Protein AF-A0A351NHP1-F1 (afdb_monomer)

Foldseek 3Di:
DADPVVRDDDDAAADPFLVVSQVVVVVVVVVVLVVLQCVLLVVLVVQLVVLVVQLVVLVVQLVVLVVVLVVLCVVCPPPPDPVSVVVSVVSVVSNVVSVVSNVVSVVSSVVSVVVSVVSRDDDDDPDRRDRDPDHPDDDD

Nearest PDB structures (foldseek):
  8qbr-assembly1_A  TM=3.742E-01  e=1.221E+00  Nostoc punctiforme
  5sv0-assembly1_B  TM=4.410E-01  e=5.517E+00  Escherichia coli DH1
  7aal-assembly1_B  TM=4.379E-01  e=9.855E+00  Homo sapiens
  5sv0-assembly2_J  TM=4.534E-01  e=8.775E+00  Escherichia coli DH1

Radius of gyration: 29.4 Å; Cα contacts (8 Å, |Δi|>4): 86; chains: 1; bounding box: 61×27×89 Å

pLDDT: mean 84.82, std 13.36, range [45.22, 98.44]

Solvent-accessible surface area (backbone atoms only — not comparable to full-atom values): 7888 Å² total; per-residue (Å²): 90,73,41,84,89,77,71,46,74,53,84,85,68,87,59,99,42,47,67,56,25,30,55,51,46,54,54,50,51,54,51,49,53,52,49,53,39,49,64,60,23,45,65,39,47,53,53,26,52,52,32,46,52,52,26,53,52,30,44,53,52,20,52,53,33,44,52,52,34,50,54,49,53,67,76,45,66,90,65,83,51,65,72,57,54,55,50,49,53,50,36,50,49,52,22,50,52,30,45,52,50,24,51,51,30,49,51,51,29,53,52,30,49,52,49,29,58,70,48,46,69,86,84,76,80,88,72,75,80,64,73,63,94,64,81,93,70,83,81,129

Mean predicted aligned error: 9.87 Å

Secondary structure (DSSP, 8-state):
-B-TTT--B------SSHHHHHHHHHHHHHHHHHHHHHHHHHHHHHHHHHHHHHHHHHHHHHHHHHHHHHHHHHHTTT---HHHHHHHHHHHHHHHHHHHHHHHHHHHHHHHHHHHHHHS-----SS--PPPSS-SS---

Structure (mmCIF, N/CA/C/O backbone):
data_AF-A0A351NHP1-F1
#
_entry.id   AF-A0A351NHP1-F1
#
loop_
_atom_site.group_PDB
_atom_site.id
_atom_site.type_symbol
_atom_site.label_atom_id
_atom_site.label_alt_id
_atom_site.label_comp_id
_atom_site.label_asym_id
_atom_site.label_entity_id
_atom_site.label_seq_id
_atom_site.pdbx_PDB_ins_code
_atom_site.Cartn_x
_atom_site.Cartn_y
_atom_site.Cartn_z
_atom_site.occupancy
_atom_site.B_iso_or_equiv
_atom_site.auth_seq_id
_atom_site.auth_comp_id
_atom_site.auth_asym_id
_atom_site.auth_atom_id
_atom_site.pdbx_PDB_model_num
ATOM 1 N N . MET A 1 1 ? 24.494 2.616 -31.222 1.00 53.97 1 MET A N 1
ATOM 2 C CA . MET A 1 1 ? 25.003 3.850 -30.574 1.00 53.97 1 MET A CA 1
ATOM 3 C C . MET A 1 1 ? 23.884 4.444 -29.737 1.00 53.97 1 MET A C 1
ATOM 5 O O . MET A 1 1 ? 22.742 4.363 -30.168 1.00 53.97 1 MET A O 1
ATOM 9 N N . VAL A 1 2 ? 24.184 4.983 -28.554 1.00 60.59 2 VAL A N 1
ATOM 10 C CA . VAL A 1 2 ? 23.189 5.661 -27.706 1.00 60.59 2 VAL A CA 1
ATOM 11 C C . VAL A 1 2 ? 23.501 7.149 -27.712 1.00 60.59 2 VAL A C 1
ATOM 13 O O . VAL A 1 2 ? 24.587 7.546 -27.284 1.00 60.59 2 VAL A O 1
ATOM 16 N N . ASP A 1 3 ? 22.570 7.963 -28.197 1.00 66.94 3 ASP A N 1
ATOM 17 C CA . ASP A 1 3 ? 22.677 9.415 -28.104 1.00 66.94 3 ASP A CA 1
ATOM 18 C C . ASP A 1 3 ? 22.155 9.875 -26.735 1.00 66.94 3 ASP A C 1
ATOM 20 O O . ASP A 1 3 ? 20.967 9.787 -26.425 1.00 66.94 3 ASP A O 1
ATOM 24 N N . LYS A 1 4 ? 23.064 10.371 -25.888 1.00 57.22 4 LYS A N 1
ATOM 25 C CA . LYS A 1 4 ? 22.749 10.807 -24.519 1.00 57.22 4 LYS A CA 1
ATOM 26 C C . LYS A 1 4 ? 21.860 12.056 -24.467 1.00 57.22 4 LYS A C 1
ATOM 28 O O . LYS A 1 4 ? 21.216 12.267 -23.442 1.00 57.22 4 LYS A O 1
ATOM 33 N N . LYS A 1 5 ? 21.827 12.875 -25.527 1.00 58.06 5 LYS A N 1
ATOM 34 C CA . LYS A 1 5 ? 21.020 14.107 -25.576 1.00 58.06 5 LYS A CA 1
ATOM 35 C C . LYS A 1 5 ? 19.574 13.833 -25.971 1.00 58.06 5 LYS A C 1
ATOM 37 O O . LYS A 1 5 ? 18.677 14.481 -25.447 1.00 58.06 5 LYS A O 1
ATOM 42 N N . THR A 1 6 ? 19.353 12.874 -26.865 1.00 59.03 6 THR A N 1
ATOM 43 C CA . THR A 1 6 ? 18.021 12.541 -27.393 1.00 59.03 6 THR A CA 1
ATOM 44 C C . THR A 1 6 ? 17.436 11.255 -26.798 1.00 59.03 6 THR A C 1
ATOM 46 O O . THR A 1 6 ? 16.272 10.956 -27.039 1.00 59.03 6 THR A O 1
ATOM 49 N N . GLN A 1 7 ? 18.220 10.500 -26.011 1.00 64.44 7 GLN A N 1
ATOM 50 C CA . GLN A 1 7 ? 17.891 9.151 -25.512 1.00 64.44 7 GLN A CA 1
ATOM 51 C C . GLN A 1 7 ? 17.565 8.151 -26.640 1.00 64.44 7 GLN A C 1
ATOM 53 O O . GLN A 1 7 ? 16.966 7.104 -26.398 1.00 64.44 7 GLN A O 1
ATOM 58 N N . ILE A 1 8 ? 17.982 8.448 -27.878 1.00 69.88 8 ILE A N 1
ATOM 59 C CA . ILE A 1 8 ? 17.766 7.581 -29.035 1.00 69.88 8 ILE A CA 1
ATOM 60 C C . ILE A 1 8 ? 18.777 6.432 -28.996 1.00 69.88 8 ILE A C 1
ATOM 62 O O . ILE A 1 8 ? 19.992 6.638 -28.907 1.00 69.88 8 ILE A O 1
ATOM 66 N N . ILE A 1 9 ? 18.262 5.207 -29.093 1.00 72.69 9 ILE A N 1
ATOM 67 C CA . ILE A 1 9 ? 19.054 3.982 -29.207 1.00 72.69 9 ILE A CA 1
ATOM 68 C C . ILE A 1 9 ? 19.054 3.558 -30.676 1.00 72.69 9 ILE A C 1
ATOM 70 O O . ILE A 1 9 ? 18.040 3.117 -31.209 1.00 72.69 9 ILE A O 1
ATOM 74 N N . THR A 1 10 ? 20.203 3.673 -31.339 1.00 75.44 10 THR A N 1
ATOM 75 C CA . THR A 1 10 ? 20.398 3.148 -32.696 1.00 75.44 10 THR A CA 1
ATOM 76 C C . THR A 1 10 ? 20.925 1.719 -32.620 1.00 75.44 10 THR A C 1
ATOM 78 O O . THR A 1 10 ? 22.062 1.502 -32.177 1.00 75.44 10 THR A O 1
ATOM 81 N N . LEU A 1 11 ? 20.113 0.762 -33.077 1.00 75.44 11 LEU A N 1
ATOM 82 C CA . LEU A 1 11 ? 20.479 -0.644 -33.236 1.00 75.44 11 LEU A CA 1
ATOM 83 C C . LEU A 1 11 ? 20.902 -0.912 -34.688 1.00 75.44 11 LEU A C 1
ATOM 85 O O . LEU A 1 11 ? 20.194 -0.551 -35.624 1.00 75.44 11 LEU A O 1
ATOM 89 N N . THR A 1 12 ? 22.044 -1.570 -34.880 1.00 74.75 12 THR A N 1
ATOM 90 C CA . THR A 1 12 ? 22.497 -2.036 -36.197 1.00 74.75 12 THR A CA 1
ATOM 91 C C . THR A 1 12 ? 22.809 -3.522 -36.099 1.00 74.75 12 THR A C 1
ATOM 93 O O . THR A 1 12 ? 23.711 -3.911 -35.361 1.00 74.75 12 THR A O 1
ATOM 96 N N . VAL A 1 13 ? 22.072 -4.348 -36.842 1.00 75.44 13 VAL A N 1
ATOM 97 C CA . VAL A 1 13 ? 22.275 -5.802 -36.906 1.00 75.44 13 VAL A CA 1
ATOM 98 C C . VAL A 1 13 ? 22.811 -6.166 -38.285 1.00 75.44 13 VAL A C 1
ATOM 100 O O . VAL A 1 13 ? 22.262 -5.748 -39.302 1.00 75.44 13 VAL A O 1
ATOM 103 N N . THR A 1 14 ? 23.893 -6.943 -38.324 1.00 74.19 14 THR A N 1
ATOM 104 C CA . THR A 1 14 ? 24.478 -7.457 -39.569 1.00 74.19 14 THR A CA 1
ATOM 105 C C . THR A 1 14 ? 24.355 -8.977 -39.584 1.00 74.19 14 THR A C 1
ATOM 107 O O . THR A 1 14 ? 24.870 -9.638 -38.689 1.00 74.19 14 THR A O 1
ATOM 110 N N . SER A 1 15 ? 23.679 -9.531 -40.592 1.00 76.31 15 SER A N 1
ATOM 111 C CA . SER A 1 15 ? 23.557 -10.976 -40.826 1.00 76.31 15 SER A CA 1
ATOM 112 C C . SER A 1 15 ? 23.676 -11.297 -42.317 1.00 76.31 15 SER A C 1
ATOM 114 O O . SER A 1 15 ? 23.484 -10.426 -43.166 1.00 76.31 15 SER A O 1
ATOM 116 N N . GLN A 1 16 ? 23.981 -12.560 -42.630 1.00 74.56 16 GLN A N 1
ATOM 117 C CA . GLN A 1 16 ? 24.066 -13.081 -43.999 1.00 74.56 16 GLN A CA 1
ATOM 118 C C . GLN A 1 16 ? 22.695 -13.153 -44.689 1.00 74.56 16 GLN A C 1
ATOM 120 O O . GLN A 1 16 ? 22.623 -13.125 -45.913 1.00 74.56 16 GLN A O 1
ATOM 125 N N . SER A 1 17 ? 21.608 -13.227 -43.912 1.00 76.19 17 SER A N 1
ATOM 126 C CA . SER A 1 17 ? 20.239 -13.228 -44.426 1.00 76.19 17 SER A CA 1
ATOM 127 C C . SER A 1 17 ? 19.498 -11.960 -43.988 1.00 76.19 17 SER A C 1
ATOM 129 O O . SER A 1 17 ? 19.449 -11.671 -42.788 1.00 76.19 17 SER A O 1
ATOM 131 N N . PRO A 1 18 ? 18.870 -11.218 -44.919 1.00 73.06 18 PRO A N 1
ATOM 132 C CA . PRO A 1 18 ? 18.094 -10.022 -44.596 1.00 73.06 18 PRO A CA 1
ATOM 133 C C . PRO A 1 18 ? 16.894 -10.331 -43.685 1.00 73.06 18 PRO A C 1
ATOM 135 O O . PRO A 1 18 ? 16.552 -9.513 -42.832 1.00 73.06 18 PRO A O 1
ATOM 138 N N . PHE A 1 19 ? 16.310 -11.531 -43.790 1.00 77.31 19 PHE A N 1
ATOM 139 C CA . PHE A 1 19 ? 15.250 -11.996 -42.888 1.00 77.31 19 PHE A CA 1
ATOM 140 C C . PHE A 1 19 ? 15.763 -12.207 -41.462 1.00 77.31 19 PHE A C 1
ATOM 142 O O . PHE A 1 19 ? 15.112 -11.794 -40.506 1.00 77.31 19 PHE A O 1
ATOM 149 N N . VAL A 1 20 ? 16.958 -12.790 -41.321 1.00 79.50 20 VAL A N 1
ATOM 150 C CA . VAL A 1 20 ? 17.598 -12.995 -40.014 1.00 79.50 20 VAL A CA 1
ATOM 151 C C . VAL A 1 20 ? 17.976 -11.653 -39.389 1.00 79.50 20 VAL A C 1
ATOM 153 O O . VAL A 1 20 ? 17.711 -11.443 -38.211 1.00 79.50 20 VAL A O 1
ATOM 156 N N . SER A 1 21 ? 18.518 -10.708 -40.167 1.00 76.62 21 SER A N 1
ATOM 157 C CA . SER A 1 21 ? 18.809 -9.350 -39.680 1.00 76.62 21 SER A CA 1
ATOM 158 C C . SER A 1 21 ? 17.561 -8.653 -39.131 1.00 76.62 21 SER A C 1
ATOM 160 O O . SER A 1 21 ? 17.628 -8.032 -38.070 1.00 76.62 21 SER A O 1
ATOM 162 N N . LYS A 1 22 ? 16.420 -8.766 -39.828 1.00 75.88 22 LYS A N 1
ATOM 163 C CA . LYS A 1 22 ? 15.146 -8.178 -39.396 1.00 75.88 22 LYS A CA 1
ATOM 164 C C . LYS A 1 22 ? 14.629 -8.840 -38.116 1.00 75.88 22 LYS A C 1
ATOM 166 O O . LYS A 1 22 ? 14.420 -8.141 -37.134 1.00 75.88 22 LYS A O 1
ATOM 171 N N . ALA A 1 23 ? 14.501 -10.167 -38.107 1.00 80.62 23 ALA A N 1
ATOM 172 C CA . ALA A 1 23 ? 13.969 -10.913 -36.966 1.00 80.62 23 ALA A CA 1
ATOM 173 C C . ALA A 1 23 ? 14.794 -10.695 -35.687 1.00 80.62 23 ALA A C 1
ATOM 175 O O . ALA A 1 23 ? 14.240 -10.492 -34.610 1.00 80.62 23 ALA A O 1
ATOM 176 N N . VAL A 1 24 ? 16.125 -10.673 -35.809 1.00 82.31 24 VAL A N 1
ATOM 177 C CA . VAL A 1 24 ? 17.017 -10.376 -34.680 1.00 82.31 24 VAL A CA 1
ATOM 178 C C . VAL A 1 24 ? 16.858 -8.924 -34.223 1.00 82.31 24 VAL A C 1
ATOM 180 O O . VAL A 1 24 ? 16.856 -8.668 -33.024 1.00 82.31 24 VAL A O 1
ATOM 183 N N . SER A 1 25 ? 16.692 -7.973 -35.147 1.00 81.62 25 SER A N 1
ATOM 184 C CA . SER A 1 25 ? 16.452 -6.569 -34.783 1.00 81.62 25 SER A CA 1
ATOM 185 C C . SER A 1 25 ? 15.142 -6.394 -34.016 1.00 81.62 25 SER A C 1
ATOM 187 O O . SER A 1 25 ? 15.142 -5.732 -32.983 1.00 81.62 25 SER A O 1
ATOM 189 N N . ASP A 1 26 ? 14.057 -7.018 -34.481 1.00 80.19 26 ASP A N 1
ATOM 190 C CA . ASP A 1 26 ? 12.744 -6.963 -33.830 1.00 80.19 26 ASP A CA 1
ATOM 191 C C . ASP A 1 26 ? 12.815 -7.549 -32.404 1.00 80.19 26 ASP A C 1
ATOM 193 O O . ASP A 1 26 ? 12.428 -6.887 -31.440 1.00 80.19 26 ASP A O 1
ATOM 197 N N . ALA A 1 27 ? 13.421 -8.733 -32.246 1.00 84.62 27 ALA A N 1
ATOM 198 C CA . ALA A 1 27 ? 13.584 -9.381 -30.941 1.00 84.62 27 ALA A CA 1
ATOM 199 C C . ALA A 1 27 ? 14.460 -8.568 -29.969 1.00 84.62 27 ALA A C 1
ATOM 201 O O . ALA A 1 27 ? 14.183 -8.492 -28.772 1.00 84.62 27 ALA A O 1
ATOM 202 N N . VAL A 1 28 ? 15.532 -7.941 -30.465 1.00 83.75 28 VAL A N 1
ATOM 203 C CA . VAL A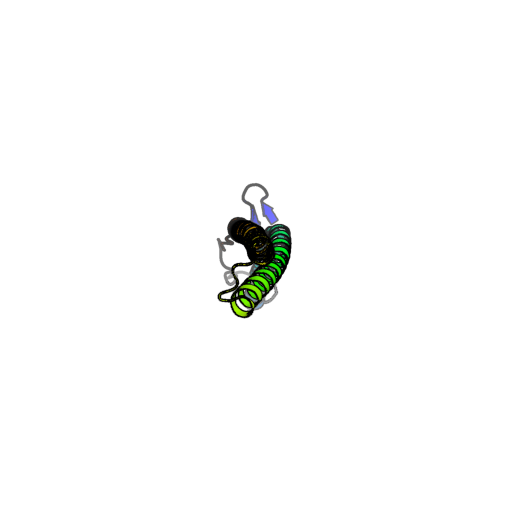 1 28 ? 16.409 -7.107 -29.629 1.00 83.75 28 VAL A CA 1
ATOM 204 C C . VAL A 1 28 ? 15.715 -5.806 -29.221 1.00 83.75 28 VAL A C 1
ATOM 206 O O . VAL A 1 28 ? 15.891 -5.369 -28.085 1.00 83.75 28 VAL A O 1
ATOM 209 N N . ILE A 1 29 ? 14.910 -5.197 -30.099 1.00 81.75 29 ILE A N 1
ATOM 210 C CA . ILE A 1 29 ? 14.115 -4.007 -29.761 1.00 81.75 29 ILE A CA 1
ATOM 211 C C . ILE A 1 29 ? 13.148 -4.322 -28.619 1.00 81.75 29 ILE A C 1
ATOM 213 O O . ILE A 1 29 ? 13.124 -3.577 -27.640 1.00 81.75 29 ILE A O 1
ATOM 217 N N . GLU A 1 30 ? 12.419 -5.435 -28.702 1.00 82.38 30 GLU A N 1
ATOM 218 C CA . GLU A 1 30 ? 11.497 -5.875 -27.649 1.00 82.38 30 GLU A CA 1
ATOM 219 C C . GLU A 1 30 ? 12.229 -6.080 -26.314 1.00 82.38 30 GLU A C 1
ATOM 221 O O . GLU A 1 30 ? 11.835 -5.528 -25.286 1.00 82.38 30 GLU A O 1
ATOM 226 N N . LYS A 1 31 ? 13.374 -6.776 -26.331 1.00 83.88 31 LYS A N 1
ATOM 227 C CA . LYS A 1 31 ? 14.179 -7.011 -25.121 1.00 83.88 31 LYS A CA 1
ATOM 228 C C . LYS A 1 31 ? 14.742 -5.728 -24.514 1.00 83.88 31 LYS A C 1
ATOM 230 O O . LYS A 1 31 ? 14.799 -5.604 -23.292 1.00 83.88 31 LYS A O 1
ATOM 235 N N . ILE A 1 32 ? 15.146 -4.762 -25.340 1.00 83.38 32 ILE A N 1
ATOM 236 C CA . ILE A 1 32 ? 15.598 -3.449 -24.863 1.00 83.38 32 ILE A CA 1
ATOM 237 C C . ILE A 1 32 ? 14.431 -2.680 -24.240 1.00 83.38 32 ILE A C 1
ATOM 239 O O . ILE A 1 32 ? 14.612 -2.082 -23.182 1.00 83.38 32 ILE A O 1
ATOM 243 N N . GLN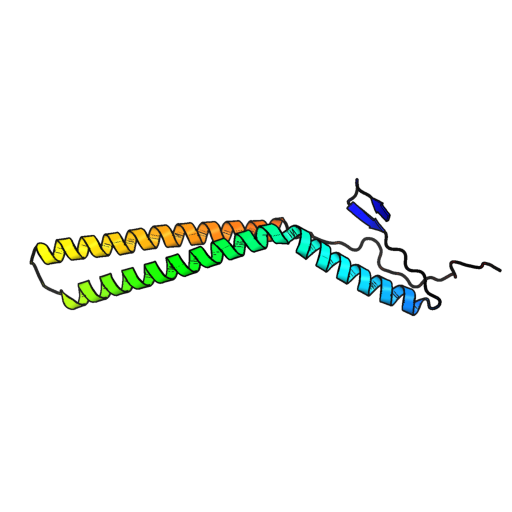 A 1 33 ? 13.245 -2.699 -24.853 1.00 79.69 33 GLN A N 1
ATOM 244 C CA . GLN A 1 33 ? 12.056 -2.046 -24.301 1.00 79.69 33 GLN A CA 1
ATOM 245 C C . GLN A 1 33 ? 11.665 -2.642 -22.946 1.00 79.69 33 GLN A C 1
ATOM 247 O O . GLN A 1 33 ? 11.455 -1.886 -21.994 1.00 79.69 33 GLN A O 1
ATOM 252 N N . GLU A 1 34 ? 11.637 -3.973 -22.829 1.00 83.00 34 GLU A N 1
ATOM 253 C CA . GLU A 1 34 ? 11.399 -4.664 -21.556 1.00 83.00 34 GLU A CA 1
ATOM 254 C C . GLU A 1 34 ? 12.437 -4.261 -20.507 1.00 83.00 34 GLU A C 1
ATOM 256 O O . GLU A 1 34 ? 12.063 -3.823 -19.419 1.00 83.00 34 GLU A O 1
ATOM 261 N N . TYR A 1 35 ? 13.730 -4.341 -20.842 1.00 83.12 35 TYR A N 1
ATOM 262 C CA . TYR A 1 35 ? 14.815 -4.032 -19.909 1.00 83.12 35 TYR A CA 1
ATOM 263 C C . TYR A 1 35 ? 14.802 -2.568 -19.456 1.00 83.12 35 TYR A C 1
ATOM 265 O O . TYR A 1 35 ? 14.976 -2.272 -18.276 1.00 83.12 35 TYR A O 1
ATOM 273 N N . VAL A 1 36 ? 14.585 -1.627 -20.378 1.00 82.12 36 VAL A N 1
ATOM 274 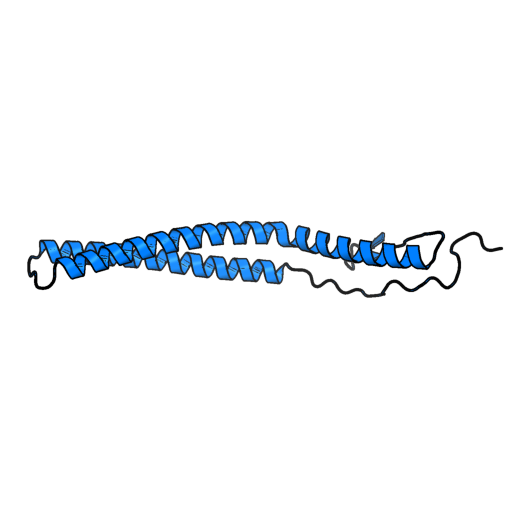C CA . VAL A 1 36 ? 14.506 -0.197 -20.049 1.00 82.12 36 VAL A CA 1
ATOM 275 C C . VAL A 1 36 ? 13.300 0.069 -19.156 1.00 82.12 36 VAL A C 1
ATOM 277 O O . VAL A 1 36 ? 13.428 0.791 -18.169 1.00 82.12 36 VAL A O 1
ATOM 280 N N . THR A 1 37 ? 12.153 -0.540 -19.455 1.00 82.31 37 THR A N 1
ATOM 281 C CA . THR A 1 37 ? 10.938 -0.408 -18.644 1.00 82.31 37 THR A CA 1
ATOM 282 C C . THR A 1 37 ? 11.138 -0.985 -17.246 1.00 82.31 37 THR A C 1
ATOM 284 O O . THR A 1 37 ? 10.823 -0.318 -16.256 1.00 82.31 37 THR A O 1
ATOM 287 N N . SER A 1 38 ? 11.700 -2.192 -17.135 1.00 82.12 38 SER A N 1
ATOM 288 C CA . SER A 1 38 ? 11.962 -2.832 -15.846 1.00 82.12 38 SER A CA 1
ATOM 289 C C . SER A 1 38 ? 12.976 -2.038 -15.030 1.00 82.12 38 SER A C 1
ATOM 291 O O . SER A 1 38 ? 12.718 -1.747 -13.869 1.00 82.12 38 SER A O 1
ATOM 293 N N . TYR A 1 39 ? 14.081 -1.612 -15.645 1.00 82.25 39 TYR A N 1
ATOM 294 C CA . TYR A 1 39 ? 15.135 -0.851 -14.978 1.00 82.25 39 TYR A CA 1
ATOM 295 C C . TYR A 1 39 ? 14.639 0.516 -14.492 1.00 82.25 39 TYR A C 1
ATOM 297 O O . TYR A 1 39 ? 14.920 0.921 -13.367 1.00 82.25 39 TYR A O 1
ATOM 305 N N . ARG A 1 40 ? 13.867 1.236 -15.319 1.00 80.38 40 ARG A N 1
ATOM 306 C CA . ARG A 1 40 ? 13.335 2.561 -14.961 1.00 80.38 40 ARG A CA 1
ATOM 307 C C . ARG A 1 40 ? 12.285 2.498 -13.857 1.00 80.38 40 ARG A C 1
ATOM 309 O O . ARG A 1 40 ? 12.228 3.420 -13.056 1.00 80.38 40 ARG A O 1
ATOM 316 N N . THR A 1 41 ? 11.495 1.425 -13.802 1.00 89.12 41 THR A N 1
ATOM 317 C CA . THR A 1 41 ? 10.406 1.285 -12.822 1.00 89.12 41 THR A CA 1
ATOM 318 C C . THR A 1 41 ? 10.780 0.460 -11.590 1.00 89.12 41 THR A C 1
ATOM 320 O O . THR A 1 41 ? 9.986 0.405 -10.655 1.00 89.12 41 THR A O 1
ATOM 323 N N . GLU A 1 42 ? 11.969 -0.158 -11.536 1.00 89.38 42 GLU A N 1
ATOM 324 C CA . GLU A 1 42 ? 12.365 -1.088 -10.466 1.00 89.38 42 GLU A CA 1
ATOM 325 C C . GLU A 1 42 ? 12.199 -0.482 -9.068 1.00 89.38 42 GLU A C 1
ATOM 327 O O . GLU A 1 42 ? 11.589 -1.092 -8.189 1.00 89.38 42 GLU A O 1
ATOM 332 N N . LYS A 1 43 ? 12.713 0.737 -8.864 1.00 88.06 43 LYS A N 1
ATOM 333 C CA . LYS A 1 43 ? 12.647 1.413 -7.566 1.00 88.06 43 LYS A CA 1
ATOM 334 C C . LYS A 1 43 ? 11.202 1.678 -7.148 1.00 88.06 43 LYS A C 1
ATOM 336 O O . LYS A 1 43 ? 10.810 1.295 -6.052 1.00 88.06 43 LYS A O 1
ATOM 341 N N . SER A 1 44 ? 10.406 2.285 -8.025 1.00 89.06 44 SER A N 1
ATOM 342 C CA . SER A 1 44 ? 9.015 2.609 -7.701 1.00 89.06 44 SER A CA 1
ATOM 343 C C . SER A 1 44 ? 8.135 1.371 -7.552 1.00 89.06 44 SER A C 1
ATOM 345 O O . SER A 1 44 ? 7.191 1.407 -6.769 1.00 89.06 44 SER A O 1
ATOM 347 N N . ARG A 1 45 ? 8.453 0.259 -8.231 1.00 90.81 45 ARG A N 1
ATOM 348 C CA . ARG A 1 45 ? 7.788 -1.032 -7.998 1.00 90.81 45 ARG A CA 1
ATOM 349 C C . ARG A 1 45 ? 8.079 -1.564 -6.596 1.00 90.81 45 ARG A C 1
ATOM 351 O O . ARG A 1 45 ? 7.139 -1.918 -5.900 1.00 90.81 45 ARG A O 1
ATOM 358 N N . LYS A 1 46 ? 9.339 -1.532 -6.146 1.00 93.50 46 LYS A N 1
ATOM 359 C CA . LYS A 1 46 ? 9.697 -1.921 -4.768 1.00 93.50 46 LYS A CA 1
ATOM 360 C C . LYS A 1 46 ? 9.018 -1.031 -3.726 1.00 93.50 46 LYS A C 1
ATOM 362 O O . LYS A 1 46 ? 8.497 -1.547 -2.742 1.00 93.50 46 LYS A O 1
ATOM 367 N N . ASP A 1 47 ? 8.986 0.284 -3.959 1.00 92.31 47 ASP A N 1
ATOM 368 C CA . ASP A 1 47 ? 8.259 1.223 -3.095 1.00 92.31 47 ASP A CA 1
ATOM 369 C C . ASP A 1 47 ? 6.764 0.847 -3.038 1.00 92.31 47 ASP A C 1
ATOM 371 O O . ASP A 1 47 ? 6.175 0.777 -1.961 1.00 92.31 47 ASP A O 1
ATOM 375 N N . MET A 1 48 ? 6.144 0.570 -4.191 1.00 94.88 48 MET A N 1
ATOM 376 C CA . MET A 1 48 ? 4.741 0.157 -4.280 1.00 94.88 48 MET A CA 1
ATOM 377 C C . MET A 1 48 ? 4.471 -1.153 -3.533 1.00 94.88 48 MET A C 1
ATOM 379 O O . MET A 1 48 ? 3.492 -1.220 -2.791 1.00 94.88 48 MET A O 1
ATOM 383 N N . ASP A 1 49 ? 5.327 -2.162 -3.693 1.00 95.94 49 ASP A N 1
ATOM 384 C CA . ASP A 1 49 ? 5.189 -3.458 -3.023 1.00 95.94 49 ASP A CA 1
ATOM 385 C C . ASP A 1 49 ? 5.284 -3.315 -1.496 1.00 95.94 49 ASP A C 1
ATOM 387 O O . ASP A 1 49 ? 4.503 -3.925 -0.766 1.00 95.94 49 ASP A O 1
ATOM 391 N N . TYR A 1 50 ? 6.172 -2.448 -1.002 1.00 96.25 50 TYR A N 1
ATOM 392 C CA . TYR A 1 50 ? 6.255 -2.121 0.422 1.00 96.25 50 TYR A CA 1
ATOM 393 C C . TYR A 1 50 ? 4.958 -1.478 0.945 1.00 96.25 50 TYR A C 1
ATOM 395 O O . TYR A 1 50 ? 4.412 -1.907 1.962 1.00 96.25 50 TYR A O 1
ATOM 403 N N . TYR A 1 51 ? 4.409 -0.490 0.229 1.00 96.50 51 TYR A N 1
ATOM 404 C CA . TYR A 1 51 ? 3.131 0.121 0.615 1.00 96.50 51 TYR A CA 1
ATOM 405 C C . TYR A 1 51 ? 1.949 -0.845 0.503 1.00 96.50 51 TYR A C 1
ATOM 407 O O . TYR A 1 51 ? 0.993 -0.723 1.268 1.00 96.50 51 TYR A O 1
ATOM 415 N N . LEU A 1 52 ? 2.005 -1.807 -0.421 1.00 97.38 52 LEU A N 1
ATOM 416 C CA . LEU A 1 52 ? 1.000 -2.860 -0.534 1.00 97.38 52 LEU A CA 1
ATOM 417 C C . LEU A 1 52 ? 1.012 -3.758 0.706 1.00 97.38 52 LEU A C 1
ATOM 419 O O . LEU A 1 52 ? -0.050 -4.044 1.248 1.00 97.38 52 LEU A O 1
ATOM 423 N N . GLN A 1 53 ? 2.195 -4.147 1.189 1.00 97.94 53 GLN A N 1
ATOM 424 C CA . GLN A 1 53 ? 2.327 -4.928 2.422 1.00 97.94 53 GLN A CA 1
ATOM 425 C C . GLN A 1 53 ? 1.745 -4.182 3.629 1.00 97.94 53 GLN A C 1
ATOM 427 O O . GLN A 1 53 ? 0.908 -4.740 4.335 1.00 97.94 53 GLN A O 1
ATOM 432 N N . LEU A 1 54 ? 2.109 -2.907 3.812 1.00 97.38 54 LEU A N 1
ATOM 433 C CA . LEU A 1 54 ? 1.560 -2.072 4.889 1.00 97.38 54 LEU A CA 1
ATOM 434 C C . LEU A 1 54 ? 0.037 -1.916 4.798 1.00 97.38 54 LEU A C 1
ATOM 436 O O . LEU A 1 54 ? -0.653 -1.907 5.814 1.00 97.38 54 LEU A O 1
ATOM 440 N N . TYR A 1 55 ? -0.494 -1.777 3.581 1.00 98.25 55 TYR A N 1
ATOM 441 C CA . TYR A 1 55 ? -1.932 -1.692 3.350 1.00 98.25 55 TYR A CA 1
ATOM 442 C C . TYR A 1 55 ? -2.658 -2.972 3.774 1.00 98.25 55 TYR A C 1
ATOM 444 O O . TYR A 1 55 ? -3.669 -2.885 4.471 1.00 98.25 55 TYR A O 1
ATOM 452 N N . GLU A 1 56 ? -2.156 -4.143 3.378 1.00 98.19 56 GLU A N 1
ATOM 453 C CA . GLU A 1 56 ? -2.784 -5.421 3.730 1.00 98.19 56 GLU A CA 1
ATOM 454 C C . GLU A 1 56 ? -2.718 -5.692 5.240 1.00 98.19 56 GLU A C 1
ATOM 456 O O . GLU A 1 56 ? -3.710 -6.130 5.825 1.00 98.19 56 GLU A O 1
ATOM 461 N N . GLU A 1 57 ? -1.601 -5.357 5.894 1.00 98.06 57 GLU A N 1
ATOM 462 C CA . GLU A 1 57 ? -1.461 -5.453 7.352 1.00 98.06 57 GLU A CA 1
ATOM 463 C C . GLU A 1 57 ? -2.464 -4.539 8.075 1.00 98.06 57 GLU A C 1
ATOM 465 O O . GLU A 1 57 ? -3.279 -5.009 8.872 1.00 98.06 57 GLU A O 1
ATOM 470 N N . ALA A 1 58 ? -2.502 -3.250 7.718 1.00 98.00 58 ALA A N 1
ATOM 471 C CA . ALA A 1 58 ? -3.424 -2.289 8.323 1.00 98.00 58 ALA A CA 1
ATOM 472 C C . ALA A 1 58 ? -4.900 -2.653 8.084 1.00 98.00 58 ALA A C 1
ATOM 474 O O . ALA A 1 58 ? -5.755 -2.437 8.948 1.00 98.00 58 ALA A O 1
ATOM 475 N N . LYS A 1 59 ? -5.219 -3.223 6.916 1.00 98.31 59 LYS A N 1
ATOM 476 C CA . LYS A 1 59 ? -6.564 -3.710 6.587 1.00 98.31 59 LYS A CA 1
ATOM 477 C C . LYS A 1 59 ? -6.964 -4.896 7.461 1.00 98.31 59 LYS A C 1
ATOM 479 O O . LYS A 1 59 ? -8.088 -4.922 7.964 1.00 98.31 59 LYS A O 1
ATOM 484 N N . ALA A 1 60 ? -6.063 -5.860 7.647 1.00 98.44 60 ALA A N 1
ATOM 485 C CA . ALA A 1 60 ? -6.307 -7.014 8.505 1.00 98.44 60 ALA A CA 1
ATOM 486 C C . ALA A 1 60 ? -6.543 -6.587 9.964 1.00 98.44 60 ALA A C 1
ATOM 488 O O . ALA A 1 60 ? -7.510 -7.033 10.589 1.00 98.44 60 ALA A O 1
ATOM 489 N N . ASP A 1 61 ? -5.727 -5.665 10.476 1.00 97.94 61 ASP A N 1
ATOM 490 C CA . ASP A 1 61 ? -5.872 -5.123 11.829 1.00 97.94 61 ASP A CA 1
ATOM 491 C C . ASP A 1 61 ? -7.178 -4.347 12.014 1.00 97.94 61 ASP A C 1
ATOM 493 O O . ASP A 1 61 ? -7.876 -4.530 13.017 1.00 97.94 61 ASP A O 1
ATOM 497 N N . TYR A 1 62 ? -7.563 -3.535 11.025 1.00 98.44 62 TYR A N 1
ATOM 498 C CA . TYR A 1 62 ? -8.846 -2.838 11.033 1.00 98.44 62 TYR A CA 1
ATOM 499 C C . TYR A 1 62 ? -10.026 -3.814 11.107 1.00 98.44 62 TYR A C 1
ATOM 501 O O . TYR A 1 62 ? -10.899 -3.648 11.960 1.00 98.44 62 TYR A O 1
ATOM 509 N N . TYR A 1 63 ? -10.047 -4.858 10.276 1.00 98.25 63 TYR A N 1
ATOM 510 C CA . TYR A 1 63 ? -11.131 -5.845 10.297 1.00 98.25 63 TYR A CA 1
ATOM 511 C C . TYR A 1 63 ? -11.174 -6.642 11.599 1.00 98.25 63 TYR A C 1
ATOM 513 O O . TYR A 1 63 ? -12.257 -6.907 12.125 1.00 98.25 63 TYR A O 1
ATOM 521 N N . LYS A 1 64 ? -10.016 -6.952 12.184 1.00 98.38 64 LYS A N 1
ATOM 522 C CA . LYS A 1 64 ? -9.941 -7.584 13.502 1.00 98.38 64 LYS A CA 1
ATOM 523 C C . LYS A 1 64 ? -10.514 -6.681 14.600 1.00 98.38 64 LYS A C 1
ATOM 525 O O . LYS A 1 64 ? -11.293 -7.149 15.433 1.00 98.38 64 LYS A O 1
ATOM 530 N N . ALA A 1 65 ? -10.169 -5.392 14.599 1.00 98.00 65 ALA A N 1
ATOM 531 C CA . ALA A 1 65 ? -10.700 -4.419 15.554 1.00 98.00 65 ALA A CA 1
ATOM 532 C C . ALA A 1 65 ? -12.211 -4.196 15.367 1.00 98.00 65 ALA A C 1
ATOM 534 O O . ALA A 1 65 ? -12.958 -4.169 16.346 1.00 98.00 65 ALA A O 1
ATOM 535 N N . GLN A 1 66 ? -12.674 -4.122 14.117 1.00 97.88 66 GLN A N 1
ATOM 536 C CA . GLN A 1 66 ? -14.091 -4.016 13.772 1.00 97.88 66 GL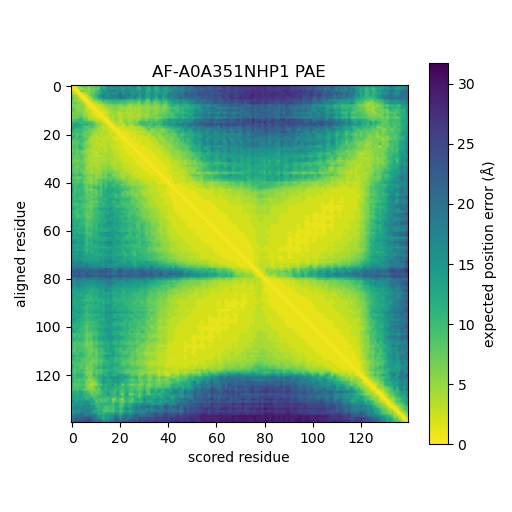N A CA 1
ATOM 537 C C . GLN A 1 66 ? -14.885 -5.223 14.281 1.00 97.88 66 GLN A C 1
ATOM 539 O O . GLN A 1 66 ? -15.915 -5.049 14.932 1.00 97.88 66 GLN A O 1
ATOM 544 N N . GLN A 1 67 ? -14.398 -6.443 14.039 1.00 98.19 67 GLN A N 1
ATOM 545 C CA . GLN A 1 67 ? -15.063 -7.662 14.497 1.00 98.19 67 GLN A CA 1
ATOM 546 C C . GLN A 1 67 ? -15.108 -7.747 16.027 1.00 98.19 67 GLN A C 1
ATOM 548 O O . GLN A 1 67 ? -16.126 -8.150 16.592 1.00 98.19 67 GLN A O 1
ATOM 553 N N . LYS A 1 68 ? -14.032 -7.336 16.709 1.00 97.62 68 LYS A N 1
ATOM 554 C CA . LYS A 1 68 ? -13.974 -7.267 18.176 1.00 97.62 68 LYS A CA 1
ATOM 555 C C . LYS A 1 68 ? -14.998 -6.276 18.735 1.00 97.62 68 LYS A C 1
ATOM 557 O O . LYS A 1 68 ? -15.703 -6.616 19.681 1.00 97.62 68 LYS A O 1
ATOM 562 N N . TYR A 1 69 ? -15.110 -5.088 18.136 1.00 97.44 69 TYR A N 1
ATOM 563 C CA . TYR A 1 69 ? -16.113 -4.092 18.514 1.00 97.44 69 TYR A CA 1
ATOM 564 C C . TYR A 1 69 ? -17.539 -4.613 18.293 1.00 97.44 69 TYR A C 1
ATOM 566 O O . TYR A 1 69 ? -18.345 -4.577 19.220 1.00 97.44 69 TYR A O 1
ATOM 574 N N . ALA A 1 70 ? -17.831 -5.165 17.112 1.00 96.56 70 ALA A N 1
ATOM 575 C CA . ALA A 1 70 ? -19.148 -5.718 16.792 1.00 96.56 70 ALA A CA 1
ATOM 576 C C . ALA A 1 70 ? -19.548 -6.838 17.766 1.00 96.56 70 ALA A C 1
ATOM 578 O O . ALA A 1 70 ? -20.610 -6.775 18.378 1.00 96.56 70 ALA A O 1
ATOM 579 N N . SER A 1 71 ? -18.645 -7.794 18.005 1.00 96.94 71 SER A N 1
ATOM 580 C CA . SER A 1 71 ? -18.885 -8.906 18.937 1.00 96.94 71 SER A CA 1
ATOM 581 C C . SER A 1 71 ? -19.146 -8.414 20.363 1.00 96.94 71 SER A C 1
ATOM 583 O O . SER A 1 71 ? -19.971 -8.981 21.076 1.00 96.94 71 SER A O 1
ATOM 585 N N . TYR A 1 72 ? -18.454 -7.353 20.793 1.00 95.81 72 TYR A N 1
ATOM 586 C CA . TYR A 1 72 ? -18.670 -6.754 22.107 1.00 95.81 72 TYR A CA 1
ATOM 587 C C . TYR A 1 72 ? -20.037 -6.073 22.214 1.00 95.81 72 TYR A C 1
ATOM 589 O O . TYR A 1 72 ? -20.734 -6.266 23.208 1.00 95.81 72 TYR A O 1
ATOM 597 N N . VAL A 1 73 ? -20.424 -5.294 21.201 1.00 94.06 73 VAL A N 1
ATOM 598 C CA . VAL A 1 73 ? -21.726 -4.613 21.159 1.00 94.06 73 VAL A CA 1
ATOM 599 C C . VAL A 1 73 ? -22.866 -5.631 21.168 1.00 94.06 73 VAL A C 1
ATOM 601 O O . VAL A 1 73 ? -23.797 -5.480 21.957 1.00 94.06 73 VAL A O 1
ATOM 604 N N . ASP A 1 74 ? -22.762 -6.695 20.371 1.00 94.62 74 ASP A N 1
ATOM 605 C CA . ASP A 1 74 ? -23.769 -7.758 20.308 1.00 94.62 74 ASP A CA 1
ATOM 606 C C . ASP A 1 74 ? -23.898 -8.515 21.637 1.00 94.62 74 ASP A C 1
ATOM 608 O O . ASP A 1 74 ? -25.008 -8.763 22.107 1.00 94.62 74 ASP A O 1
ATOM 612 N N . ALA A 1 75 ? -22.777 -8.828 22.295 1.00 93.38 75 ALA A N 1
ATOM 613 C CA . ALA A 1 75 ? -22.778 -9.542 23.573 1.00 93.38 75 ALA A CA 1
ATOM 614 C C . ALA A 1 75 ? -23.307 -8.711 24.756 1.00 93.38 75 ALA A C 1
ATOM 616 O O . ALA A 1 75 ? -23.696 -9.280 25.775 1.00 93.38 75 ALA A O 1
ATOM 617 N N . ASN A 1 76 ? -23.310 -7.378 24.649 1.00 92.62 76 ASN A N 1
ATOM 618 C CA . ASN A 1 76 ? -23.664 -6.468 25.743 1.00 92.62 76 ASN A CA 1
ATOM 619 C C . ASN A 1 76 ? -24.914 -5.620 25.447 1.00 92.62 76 ASN A C 1
ATOM 621 O O . ASN A 1 76 ? -25.116 -4.565 26.060 1.00 92.62 76 ASN A O 1
ATOM 625 N N . GLN A 1 77 ? -25.776 -6.071 24.531 1.00 85.88 77 GLN A N 1
ATOM 626 C CA . GLN A 1 77 ? -27.028 -5.380 24.225 1.00 85.88 77 GLN A CA 1
ATOM 627 C C . GLN A 1 77 ? -27.898 -5.199 25.482 1.00 85.88 77 GLN A C 1
ATOM 629 O O . GLN A 1 77 ? -28.136 -6.131 26.246 1.00 85.88 77 GLN A O 1
ATOM 634 N N . GLY A 1 78 ? -28.381 -3.972 25.700 1.00 81.94 78 GLY A N 1
ATOM 635 C CA . GLY A 1 78 ? -29.276 -3.635 26.815 1.00 81.94 78 GLY A CA 1
ATOM 636 C C . GLY A 1 78 ? -28.601 -3.471 28.184 1.00 81.94 78 GLY A C 1
ATOM 637 O O . GLY A 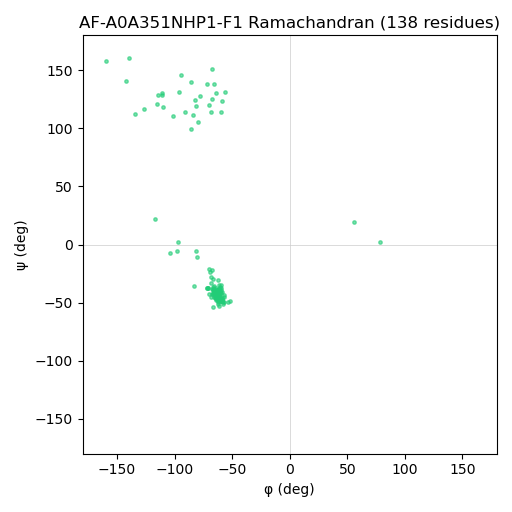1 78 ? -29.290 -3.194 29.166 1.00 81.94 78 GLY A O 1
ATOM 638 N N . VAL A 1 79 ? -27.272 -3.590 28.282 1.00 86.25 79 VAL A N 1
ATOM 639 C CA . VAL A 1 79 ? -26.548 -3.412 29.550 1.00 86.25 79 VAL A CA 1
ATOM 640 C C . VAL A 1 79 ? -26.291 -1.926 29.830 1.00 86.25 79 VAL A C 1
ATOM 642 O O . VAL A 1 79 ? -25.667 -1.222 29.042 1.00 86.25 79 VAL A O 1
ATOM 645 N N . VAL A 1 80 ? -26.730 -1.431 30.994 1.00 86.31 80 VAL A N 1
ATOM 646 C CA . VAL A 1 80 ? -26.612 -0.001 31.376 1.00 86.31 80 VAL A CA 1
ATOM 647 C C . VAL A 1 80 ? -25.392 0.279 32.273 1.00 86.31 80 VAL A C 1
ATOM 649 O O . VAL A 1 80 ? -25.157 1.412 32.690 1.00 86.31 80 VAL A O 1
ATOM 652 N N . LEU A 1 81 ? -24.576 -0.737 32.568 1.00 93.12 81 LEU A N 1
ATOM 653 C CA . LEU A 1 81 ? -23.402 -0.605 33.434 1.00 93.12 81 LEU A CA 1
ATOM 654 C C . LEU A 1 81 ? -22.352 0.334 32.822 1.00 93.12 81 LEU A C 1
ATOM 656 O O . LEU A 1 81 ? -21.906 0.136 31.694 1.00 93.12 81 LEU A O 1
ATOM 660 N N . GLN A 1 82 ? -21.871 1.305 33.605 1.00 92.38 82 GLN A N 1
ATOM 661 C CA . GLN A 1 82 ? -20.875 2.275 33.133 1.00 92.38 82 GLN A CA 1
ATOM 662 C C . GLN A 1 82 ? -19.567 1.611 32.675 1.00 92.38 82 GLN A C 1
ATOM 664 O O . GLN A 1 82 ? -18.977 2.037 31.690 1.00 92.38 82 GLN A O 1
ATOM 669 N N . ARG A 1 83 ? -19.149 0.522 33.336 1.00 91.94 83 ARG A N 1
ATOM 670 C CA . ARG A 1 83 ? -17.953 -0.251 32.949 1.00 91.94 83 ARG A CA 1
ATOM 671 C C . ARG A 1 83 ? -18.061 -0.810 31.527 1.00 91.94 83 ARG A C 1
ATOM 673 O O . ARG A 1 83 ? -17.066 -0.825 30.814 1.00 91.94 83 ARG A O 1
ATOM 680 N N . VAL A 1 84 ? -19.259 -1.238 31.125 1.00 93.00 84 VAL A N 1
ATOM 681 C CA . VAL A 1 84 ? -19.524 -1.763 29.779 1.00 93.00 84 VAL A CA 1
ATOM 682 C C . VAL A 1 84 ? -19.465 -0.645 28.742 1.00 93.00 84 VAL A C 1
ATOM 684 O O . VAL A 1 84 ? -18.829 -0.801 27.706 1.00 93.00 84 VAL A O 1
ATOM 687 N N . LYS A 1 85 ? -20.043 0.522 29.052 1.00 92.69 85 LYS A N 1
ATOM 688 C CA . LYS A 1 85 ? -19.976 1.700 28.173 1.00 92.69 85 LYS A CA 1
ATOM 689 C C . LYS A 1 85 ? -18.541 2.176 27.943 1.00 92.69 85 LYS A C 1
ATOM 691 O O . LYS A 1 85 ? -18.154 2.398 26.803 1.00 92.69 85 LYS A O 1
ATOM 696 N N . THR A 1 86 ? -17.738 2.276 29.003 1.00 95.88 86 THR A N 1
ATOM 697 C CA . THR A 1 86 ? -16.326 2.676 28.890 1.00 95.88 86 THR A CA 1
ATOM 698 C C . THR A 1 86 ? -15.523 1.700 28.029 1.00 95.88 86 THR A C 1
ATOM 700 O O . THR A 1 86 ? -14.706 2.122 27.214 1.00 95.88 86 THR A O 1
ATOM 703 N N . GLU A 1 87 ? -15.761 0.397 28.172 1.00 95.19 87 GLU A N 1
ATOM 704 C CA . GLU A 1 87 ? -15.077 -0.606 27.355 1.00 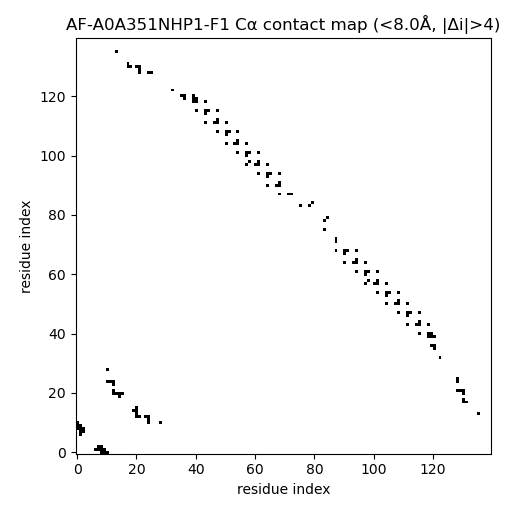95.19 87 GLU A CA 1
ATOM 705 C C . GLU A 1 87 ? -15.552 -0.578 25.893 1.00 95.19 87 GLU A C 1
ATOM 707 O O . GLU A 1 87 ? -14.731 -0.676 24.983 1.00 95.19 87 GLU A O 1
ATOM 712 N N . GLN A 1 88 ? -16.846 -0.347 25.646 1.00 95.19 88 GLN A N 1
ATOM 713 C CA . GLN A 1 88 ? -17.378 -0.124 24.299 1.00 95.19 88 GLN A CA 1
ATOM 714 C C . GLN A 1 88 ? -16.701 1.074 23.616 1.00 95.19 88 GLN A C 1
ATOM 716 O O . GLN A 1 88 ? -16.239 0.942 22.484 1.00 95.19 88 GLN A O 1
ATOM 721 N N . GLU A 1 89 ? -16.615 2.223 24.293 1.00 96.12 89 GLU A N 1
ATOM 722 C CA . GLU A 1 89 ? -15.944 3.427 23.777 1.00 96.12 89 GLU A CA 1
ATOM 723 C C . GLU A 1 89 ? -14.465 3.156 23.477 1.00 96.12 89 GLU A C 1
ATOM 725 O O . GLU A 1 89 ? -13.950 3.560 22.434 1.00 96.12 89 GLU A O 1
ATOM 730 N N . ARG A 1 90 ? -13.778 2.414 24.354 1.00 97.88 90 ARG A N 1
ATOM 731 C CA . ARG A 1 90 ? -12.386 2.005 24.141 1.00 97.88 90 ARG A CA 1
ATOM 732 C C . ARG A 1 90 ? -12.231 1.180 22.861 1.00 97.88 90 ARG A C 1
ATOM 734 O O . ARG A 1 90 ? -11.361 1.485 22.050 1.00 97.88 90 ARG A O 1
ATOM 741 N N . LEU A 1 91 ? -13.083 0.174 22.656 1.00 97.75 91 LEU A N 1
ATOM 742 C CA . LEU A 1 91 ? -13.062 -0.675 21.457 1.00 97.75 91 LEU A CA 1
ATOM 743 C C . LEU A 1 91 ? -13.447 0.093 20.187 1.00 97.75 91 LEU A C 1
ATOM 745 O O . LEU A 1 91 ? -12.861 -0.135 19.129 1.00 97.75 91 LEU A O 1
ATOM 749 N N . GLN A 1 92 ? -14.392 1.029 20.288 1.00 97.62 92 GLN A N 1
ATOM 750 C CA . GLN A 1 92 ? -14.750 1.918 19.186 1.00 97.62 92 GLN A CA 1
ATOM 751 C C . GLN A 1 92 ? -13.559 2.793 18.776 1.00 97.62 92 GLN A C 1
ATOM 753 O O . GLN A 1 92 ? -13.275 2.926 17.586 1.00 97.62 92 GLN A O 1
ATOM 758 N N . ASN A 1 93 ? -12.836 3.348 19.751 1.00 98.12 93 ASN A N 1
ATOM 759 C CA . ASN A 1 93 ? -11.643 4.154 19.510 1.00 98.12 93 ASN A CA 1
ATOM 760 C C . ASN A 1 93 ? -10.505 3.324 18.896 1.00 98.12 93 ASN A C 1
ATOM 762 O O . ASN A 1 93 ? -9.861 3.794 17.960 1.00 98.12 93 ASN A O 1
ATOM 766 N N . GLU A 1 94 ? -10.287 2.086 19.360 1.00 97.56 94 GLU A N 1
ATOM 767 C CA . GLU A 1 94 ? -9.334 1.150 18.738 1.00 97.56 94 GLU A CA 1
ATOM 768 C C . GLU A 1 94 ? -9.673 0.905 17.261 1.00 97.56 94 GLU A C 1
ATOM 770 O O . GLU A 1 94 ? -8.808 1.035 16.393 1.00 97.56 94 GLU A O 1
ATOM 775 N N . MET A 1 95 ? -10.940 0.598 16.961 1.00 98.00 95 MET A N 1
ATOM 776 C CA . MET A 1 95 ? -11.411 0.400 15.588 1.00 98.00 95 MET A CA 1
ATOM 777 C C . MET A 1 95 ? -11.216 1.663 14.741 1.00 98.00 95 MET A C 1
ATOM 779 O O . MET A 1 95 ? -10.755 1.576 13.602 1.00 98.00 95 MET A O 1
ATOM 783 N N . GLN A 1 96 ? -11.549 2.837 15.282 1.00 98.06 96 GLN A N 1
ATOM 784 C 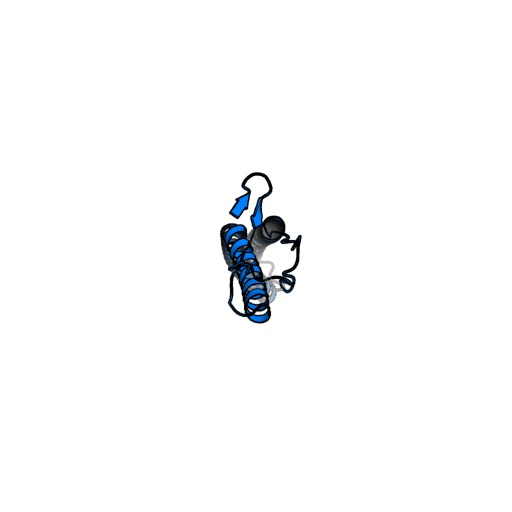CA . GLN A 1 96 ? -11.418 4.106 14.571 1.00 98.06 96 GLN A CA 1
ATOM 785 C C . GLN A 1 96 ? -9.953 4.450 14.276 1.00 98.06 96 GLN A C 1
ATOM 787 O O . GLN A 1 96 ? -9.647 4.925 13.182 1.00 98.06 96 GLN A O 1
ATOM 792 N N . LEU A 1 97 ? -9.043 4.182 15.215 1.00 98.00 97 LEU A N 1
ATOM 793 C CA . LEU A 1 97 ? -7.607 4.370 15.022 1.00 98.00 97 LEU A CA 1
ATOM 794 C C . LEU A 1 97 ? -7.072 3.442 13.923 1.00 98.00 97 LEU A C 1
ATOM 796 O O . LEU A 1 97 ? -6.374 3.897 13.014 1.00 98.00 97 LEU A O 1
ATOM 800 N N . ALA A 1 98 ? -7.454 2.162 13.955 1.00 97.81 98 ALA A N 1
ATOM 801 C CA . ALA A 1 98 ? -7.079 1.204 12.917 1.00 97.81 98 ALA A CA 1
ATOM 802 C C . ALA A 1 98 ? -7.629 1.612 11.537 1.00 97.81 98 ALA A C 1
ATOM 804 O O . ALA A 1 98 ? -6.923 1.529 10.534 1.00 97.81 98 ALA A O 1
ATOM 805 N N . TYR A 1 99 ? -8.855 2.143 11.481 1.00 98.12 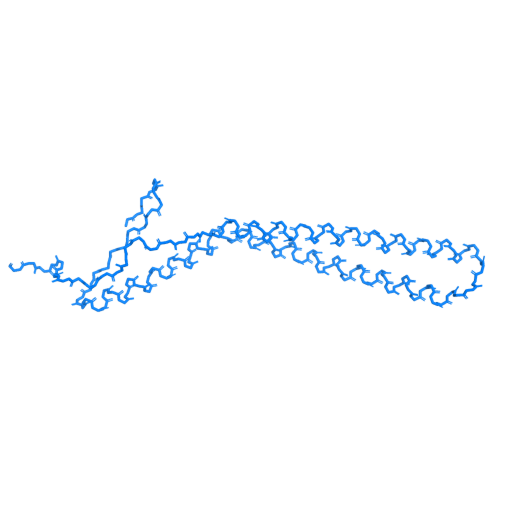99 TYR A N 1
ATOM 806 C CA . TYR A 1 99 ? -9.450 2.667 10.249 1.00 98.12 99 TYR A CA 1
ATOM 807 C C . TYR A 1 99 ? -8.696 3.881 9.683 1.00 98.12 99 TYR A C 1
ATOM 809 O O . TYR A 1 99 ? -8.521 4.002 8.468 1.00 98.12 99 TYR A O 1
ATOM 817 N N . GLN A 1 100 ? -8.237 4.796 10.542 1.00 98.25 100 GLN A N 1
ATOM 818 C CA . GLN A 1 100 ? -7.426 5.941 10.118 1.00 98.25 100 GLN A CA 1
ATOM 819 C C . GLN A 1 100 ? -6.085 5.493 9.527 1.00 98.25 100 GLN A C 1
ATOM 821 O O . GLN A 1 100 ? -5.691 5.987 8.468 1.00 98.25 100 GLN A O 1
ATOM 826 N N . LEU A 1 101 ? -5.420 4.527 10.169 1.00 97.94 101 LEU A N 1
ATOM 827 C CA . LEU A 1 101 ? -4.181 3.943 9.656 1.00 97.94 101 LEU A CA 1
ATOM 828 C C . LEU A 1 101 ? -4.408 3.258 8.302 1.00 97.94 101 LEU A C 1
ATOM 830 O O . LEU A 1 101 ? -3.705 3.566 7.341 1.00 97.94 101 LEU A O 1
ATOM 834 N N . TYR A 1 102 ? -5.440 2.416 8.203 1.00 97.88 102 TYR A N 1
ATOM 835 C CA . TYR A 1 102 ? -5.850 1.764 6.958 1.00 97.88 102 TYR A CA 1
ATOM 836 C C . TYR A 1 102 ? -6.043 2.770 5.811 1.00 97.88 102 TYR A C 1
ATOM 838 O O . TYR A 1 102 ? -5.483 2.593 4.727 1.00 97.88 102 TYR A O 1
ATOM 846 N N . ASN A 1 103 ? -6.778 3.861 6.050 1.00 97.75 103 ASN A N 1
ATOM 847 C CA . ASN A 1 103 ? -6.993 4.897 5.037 1.00 97.75 103 ASN A CA 1
ATOM 848 C C . ASN A 1 103 ? -5.698 5.601 4.621 1.00 97.75 103 ASN A C 1
ATOM 850 O O . ASN A 1 103 ? -5.501 5.863 3.435 1.00 97.75 103 ASN A O 1
ATOM 854 N N . SER A 1 104 ? -4.810 5.891 5.574 1.00 97.62 104 SER A N 1
ATOM 855 C CA . SER A 1 104 ? -3.503 6.487 5.282 1.00 97.62 104 SER A CA 1
ATOM 856 C C . SER A 1 104 ? -2.657 5.565 4.394 1.00 97.62 104 SER A C 1
ATOM 858 O O . SER A 1 104 ? -2.153 5.991 3.352 1.00 97.62 104 SER A O 1
ATOM 860 N N . CYS A 1 105 ? -2.581 4.272 4.728 1.00 97.38 105 CYS A N 1
ATOM 861 C CA . CYS A 1 105 ? -1.882 3.274 3.915 1.00 97.38 105 CYS A CA 1
ATOM 862 C C . CYS A 1 105 ? -2.488 3.145 2.510 1.00 97.38 105 CYS A C 1
ATOM 864 O O . CYS A 1 105 ? -1.750 3.080 1.527 1.00 97.38 105 CYS A O 1
ATOM 866 N N . ALA A 1 106 ? -3.819 3.176 2.388 1.00 96.69 106 ALA A N 1
ATOM 867 C CA . ALA A 1 106 ? -4.503 3.137 1.096 1.00 96.69 106 ALA A CA 1
ATOM 868 C C . ALA A 1 106 ? -4.144 4.343 0.209 1.00 96.69 106 ALA A C 1
ATOM 870 O O . ALA A 1 106 ? -3.879 4.181 -0.984 1.00 96.69 106 ALA A O 1
ATOM 871 N N . GLN A 1 107 ? -4.084 5.548 0.787 1.00 97.62 107 GLN A N 1
ATOM 872 C CA . GLN A 1 107 ? -3.660 6.754 0.069 1.00 97.62 107 GLN A CA 1
ATOM 873 C C . GLN A 1 107 ? -2.201 6.656 -0.395 1.00 97.62 107 GLN A C 1
ATOM 875 O O . GLN A 1 107 ? -1.902 6.973 -1.547 1.00 97.62 107 GLN A O 1
ATOM 880 N N . GLN A 1 108 ? -1.300 6.172 0.465 1.00 95.50 108 GLN A N 1
ATOM 881 C CA . GLN A 1 108 ? 0.111 5.979 0.114 1.00 95.50 108 GLN A CA 1
ATOM 882 C C . GLN A 1 108 ? 0.298 4.941 -0.999 1.00 95.50 108 GLN A C 1
ATOM 884 O O . GLN A 1 108 ? 1.046 5.184 -1.948 1.00 95.50 108 GLN A O 1
ATOM 889 N N . LEU A 1 109 ? -0.438 3.826 -0.950 1.00 96.94 109 LEU A N 1
ATOM 890 C CA . LEU A 1 109 ? -0.449 2.822 -2.015 1.00 96.94 109 LEU A CA 1
ATOM 891 C C . LEU A 1 109 ? -0.956 3.404 -3.344 1.00 96.94 109 LEU A C 1
ATOM 893 O O . LEU A 1 109 ? -0.417 3.105 -4.408 1.00 96.94 109 LEU A O 1
ATOM 897 N N . GLN A 1 110 ? -1.975 4.262 -3.306 1.00 94.69 110 GLN A N 1
ATOM 898 C CA . GLN A 1 110 ? -2.475 4.906 -4.517 1.00 94.69 110 GLN A CA 1
ATOM 899 C C . GLN A 1 110 ? -1.437 5.862 -5.125 1.00 94.69 110 GLN A C 1
ATOM 901 O O . GLN A 1 110 ? -1.245 5.875 -6.343 1.00 94.69 110 GLN A O 1
ATOM 906 N N . MET A 1 111 ? -0.731 6.630 -4.291 1.00 95.62 111 MET A N 1
ATOM 907 C CA . MET A 1 111 ? 0.345 7.514 -4.747 1.00 95.62 111 MET A CA 1
ATOM 908 C C . MET A 1 111 ? 1.539 6.732 -5.309 1.00 95.62 111 MET A C 1
ATOM 910 O O . MET A 1 111 ? 2.077 7.111 -6.350 1.00 95.62 111 MET A O 1
ATOM 914 N N . SER A 1 112 ? 1.934 5.621 -4.680 1.00 92.88 112 SER A N 1
ATOM 915 C CA . SER A 1 112 ? 3.039 4.789 -5.172 1.00 92.88 112 SER A CA 1
ATOM 916 C C . SER A 1 112 ? 2.704 4.111 -6.505 1.00 92.88 112 SER A C 1
ATOM 918 O O . SER A 1 112 ? 3.535 4.110 -7.413 1.00 92.88 112 SER A O 1
ATOM 920 N N . ARG A 1 113 ? 1.460 3.649 -6.691 1.00 91.19 113 ARG A N 1
ATOM 921 C CA . ARG A 1 113 ? 0.956 3.168 -7.991 1.00 91.19 113 ARG A CA 1
ATOM 922 C C . ARG A 1 113 ? 1.028 4.244 -9.071 1.00 91.19 113 ARG A C 1
ATOM 924 O O . ARG A 1 113 ? 1.511 3.981 -10.171 1.00 91.19 113 ARG A O 1
ATOM 931 N N . ALA A 1 114 ? 0.587 5.464 -8.759 1.00 91.06 114 ALA A N 1
ATOM 932 C CA . ALA A 1 114 ? 0.669 6.582 -9.696 1.00 91.06 114 ALA A CA 1
ATOM 933 C C . ALA A 1 114 ? 2.125 6.903 -10.076 1.00 91.06 114 ALA A C 1
ATOM 935 O O . ALA A 1 114 ? 2.412 7.162 -11.243 1.00 91.06 114 ALA A O 1
ATOM 936 N N . LYS A 1 115 ? 3.057 6.818 -9.120 1.00 90.50 115 LYS A N 1
ATOM 937 C CA . LYS A 1 115 ? 4.490 7.024 -9.359 1.00 90.50 115 LYS A CA 1
ATOM 938 C C . LYS A 1 115 ? 5.086 5.969 -10.297 1.00 90.50 115 LYS A C 1
ATOM 940 O O . LYS A 1 115 ? 5.795 6.332 -11.231 1.00 90.50 115 LYS A O 1
ATOM 945 N N . VAL A 1 116 ? 4.748 4.687 -10.117 1.00 90.25 116 VAL A N 1
ATOM 946 C CA . VAL A 1 116 ? 5.141 3.620 -11.061 1.00 90.25 116 VAL A CA 1
ATOM 947 C C . VAL A 1 116 ? 4.641 3.938 -12.468 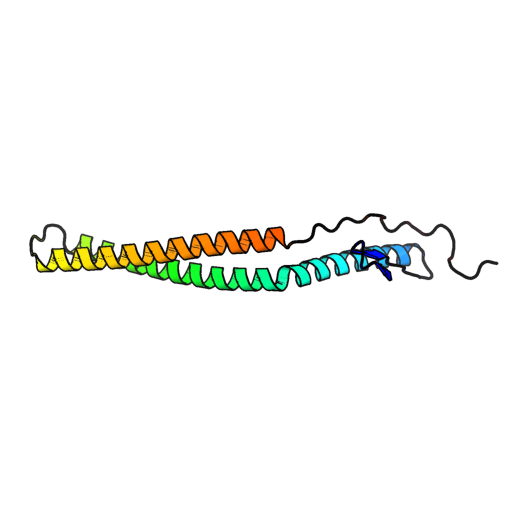1.00 90.25 116 VAL A C 1
ATOM 949 O O . VAL A 1 116 ? 5.401 3.833 -13.429 1.00 90.25 116 VAL A O 1
ATOM 952 N N . GLN A 1 117 ? 3.385 4.373 -12.595 1.00 85.25 117 GLN A N 1
ATOM 953 C CA . GLN A 1 117 ? 2.805 4.725 -13.889 1.00 85.25 117 GLN A CA 1
ATOM 954 C C . GLN A 1 117 ? 3.511 5.926 -14.537 1.00 85.25 117 GLN A C 1
ATOM 956 O O . GLN A 1 117 ? 3.750 5.905 -15.741 1.00 85.25 117 GLN A O 1
ATOM 961 N N . GLN A 1 118 ? 3.866 6.952 -13.760 1.00 85.88 118 GLN A N 1
ATOM 962 C CA . GLN A 1 118 ? 4.592 8.129 -14.254 1.00 85.88 118 GLN A CA 1
ATOM 963 C C . GLN A 1 118 ? 6.023 7.803 -14.699 1.00 85.88 118 GLN A C 1
ATOM 965 O O . GLN A 1 118 ? 6.499 8.354 -15.687 1.00 85.88 118 GLN A O 1
ATOM 970 N N . GLU A 1 119 ? 6.712 6.913 -13.984 1.00 85.50 119 GLU A N 1
ATOM 971 C CA . GLU A 1 119 ? 8.075 6.488 -14.324 1.00 85.50 119 GLU A CA 1
ATOM 972 C C . GLU A 1 119 ? 8.115 5.428 -15.432 1.00 85.50 119 GLU A C 1
ATOM 974 O O . GLU A 1 119 ? 9.192 5.131 -15.957 1.00 85.50 119 GLU A O 1
ATOM 979 N N . THR A 1 120 ? 6.963 4.862 -15.808 1.00 84.12 120 THR A N 1
ATOM 980 C CA . THR A 1 120 ? 6.864 3.898 -16.906 1.00 84.12 120 THR A CA 1
ATOM 981 C C . THR A 1 120 ? 7.140 4.613 -18.232 1.00 84.12 120 THR A C 1
ATOM 983 O O . THR A 1 120 ? 6.361 5.477 -18.642 1.00 84.12 120 THR A O 1
ATOM 986 N N . PRO A 1 121 ? 8.245 4.286 -18.925 1.00 78.00 121 PRO A N 1
ATOM 987 C CA . PRO A 1 121 ? 8.608 4.972 -20.154 1.00 78.00 121 PRO A CA 1
ATOM 988 C C . PRO A 1 121 ? 7.661 4.591 -21.297 1.00 78.00 121 PRO A C 1
ATOM 990 O O . PRO A 1 121 ? 7.358 3.418 -21.506 1.00 78.00 121 PRO A O 1
ATOM 993 N N . VAL A 1 122 ? 7.257 5.577 -22.101 1.00 71.25 122 VAL A N 1
ATOM 994 C CA . VAL A 1 122 ? 6.608 5.325 -23.395 1.00 71.25 122 VAL A CA 1
ATOM 995 C C . VAL A 1 122 ? 7.705 5.145 -24.443 1.00 71.25 122 VAL A C 1
ATOM 997 O O . VAL A 1 122 ? 8.289 6.115 -24.925 1.00 71.25 122 VAL A O 1
ATOM 1000 N N . CYS A 1 123 ? 8.030 3.897 -24.777 1.00 68.62 123 CYS A N 1
ATOM 1001 C CA . CYS A 1 123 ? 8.985 3.595 -25.840 1.00 68.62 123 CYS A CA 1
ATOM 1002 C C . CYS A 1 123 ? 8.297 3.661 -27.209 1.00 68.62 123 CYS A C 1
ATOM 1004 O O . CYS A 1 123 ? 7.392 2.881 -27.490 1.00 68.62 123 CYS A O 1
ATOM 1006 N N . VAL A 1 124 ? 8.757 4.557 -28.086 1.00 70.88 124 VAL A N 1
ATOM 1007 C CA . VAL A 1 124 ? 8.269 4.663 -29.470 1.00 70.88 124 VAL A CA 1
ATOM 1008 C C . VAL A 1 124 ? 9.366 4.219 -30.432 1.00 70.88 124 VAL A C 1
ATOM 1010 O O . VAL A 1 124 ? 10.495 4.706 -30.370 1.00 70.88 124 VAL A O 1
ATOM 1013 N N . VAL A 1 125 ? 9.037 3.300 -31.341 1.00 69.44 125 VAL A N 1
ATOM 1014 C CA . VAL A 1 125 ? 9.940 2.889 -32.424 1.00 69.44 125 VAL A CA 1
ATOM 1015 C C . VAL A 1 125 ? 9.882 3.946 -33.530 1.00 69.44 125 VAL A C 1
ATOM 1017 O O . VAL A 1 125 ? 8.897 4.030 -34.254 1.00 69.44 125 VAL A O 1
ATOM 1020 N N . MET A 1 126 ? 10.927 4.773 -33.654 1.00 62.16 126 MET A N 1
ATOM 1021 C CA . MET A 1 126 ? 10.980 5.848 -34.663 1.00 62.16 126 MET A CA 1
ATOM 1022 C C . MET A 1 126 ? 11.170 5.328 -36.093 1.00 62.16 126 MET A C 1
ATOM 1024 O O . MET A 1 126 ? 10.617 5.889 -37.035 1.00 62.16 126 MET A O 1
ATOM 1028 N N . GLN A 1 127 ? 11.966 4.273 -36.264 1.00 68.19 127 GLN A N 1
ATOM 1029 C CA . GLN A 1 127 ? 12.174 3.612 -37.549 1.00 68.19 127 GLN A CA 1
ATOM 1030 C C . GLN A 1 127 ? 12.078 2.101 -37.338 1.00 68.19 127 GLN A C 1
ATOM 1032 O O . GLN A 1 127 ? 12.927 1.538 -36.641 1.00 68.19 127 GLN A O 1
ATOM 1037 N N . PRO A 1 128 ? 11.047 1.438 -37.886 1.00 67.81 128 PRO A N 1
ATOM 1038 C CA . PRO A 1 128 ? 10.926 -0.005 -37.769 1.00 67.81 128 PRO A CA 1
ATOM 1039 C C . PRO A 1 128 ? 12.040 -0.698 -38.571 1.00 67.81 128 PRO A C 1
ATOM 1041 O O . PRO A 1 128 ? 12.471 -0.167 -39.599 1.00 67.81 128 PRO A O 1
ATOM 1044 N N . PRO A 1 129 ? 12.491 -1.897 -38.165 1.00 62.69 129 PRO A N 1
ATOM 1045 C CA . PRO A 1 129 ? 13.457 -2.668 -38.939 1.00 62.69 129 PRO A CA 1
ATOM 1046 C C . PRO A 1 129 ? 12.915 -2.999 -40.334 1.00 62.69 129 PRO A C 1
ATOM 1048 O O . PRO A 1 129 ? 11.951 -3.756 -40.494 1.00 62.69 129 PRO A O 1
ATOM 1051 N N . VAL A 1 130 ? 13.544 -2.431 -41.362 1.00 70.31 130 VAL A N 1
ATOM 1052 C CA . VAL A 1 130 ? 13.224 -2.689 -42.772 1.00 70.31 130 VAL A CA 1
ATOM 1053 C C . VAL A 1 130 ? 14.150 -3.780 -43.305 1.00 70.31 130 VAL A C 1
ATOM 1055 O O . VAL A 1 130 ? 15.313 -3.863 -42.910 1.00 70.31 130 VAL A O 1
ATOM 1058 N N . LEU A 1 131 ? 13.643 -4.625 -44.207 1.00 67.81 131 LEU A N 1
ATOM 1059 C CA . LEU A 1 131 ? 14.477 -5.584 -44.933 1.00 67.81 131 LEU A CA 1
ATOM 1060 C C . LEU A 1 131 ? 15.561 -4.820 -45.717 1.00 67.81 131 LEU A C 1
ATOM 1062 O O . LEU A 1 131 ? 15.224 -3.934 -46.504 1.00 67.81 131 LEU A O 1
ATOM 1066 N N . PRO A 1 132 ? 16.856 -5.114 -45.508 1.00 62.25 132 PRO A N 1
ATOM 1067 C CA . PRO A 1 132 ? 17.910 -4.421 -46.228 1.00 62.25 132 PRO A CA 1
ATOM 1068 C C . PRO A 1 132 ? 17.914 -4.840 -47.701 1.00 62.25 132 PRO A C 1
ATOM 1070 O O . PRO A 1 132 ? 18.120 -6.004 -48.034 1.00 62.25 132 PRO A O 1
ATOM 1073 N N . ASN A 1 133 ? 17.730 -3.861 -48.588 1.00 66.38 133 ASN A N 1
ATOM 1074 C CA . ASN A 1 133 ? 17.674 -4.066 -50.041 1.00 66.38 133 ASN A CA 1
ATOM 1075 C C . ASN A 1 133 ? 19.067 -4.178 -50.695 1.00 66.38 133 ASN A C 1
ATOM 1077 O O . ASN A 1 133 ? 19.171 -4.409 -51.898 1.00 66.38 133 ASN A O 1
ATOM 1081 N N . ARG A 1 134 ? 20.148 -3.963 -49.931 1.00 62.53 134 ARG A N 1
ATOM 1082 C CA . ARG A 1 134 ? 21.547 -4.051 -50.380 1.00 62.53 134 ARG A CA 1
ATOM 1083 C C . ARG A 1 134 ? 22.415 -4.670 -49.285 1.00 62.53 134 ARG A C 1
ATOM 1085 O O . ARG A 1 134 ? 22.227 -4.367 -48.107 1.00 62.53 134 ARG A O 1
ATOM 1092 N N . ALA A 1 135 ? 23.368 -5.516 -49.680 1.00 60.56 135 ALA A N 1
ATOM 1093 C CA . ALA A 1 135 ? 24.352 -6.095 -48.769 1.00 60.56 135 ALA A CA 1
ATOM 1094 C C . ALA A 1 135 ? 25.272 -5.000 -48.206 1.00 60.56 135 ALA A C 1
ATOM 1096 O O . ALA A 1 135 ? 25.702 -4.112 -48.940 1.00 60.56 135 ALA A O 1
ATOM 1097 N N . SER A 1 136 ? 25.584 -5.064 -46.908 1.00 62.69 136 SER A N 1
ATOM 1098 C CA . SER A 1 136 ? 26.445 -4.071 -46.259 1.00 62.69 136 SER A CA 1
ATOM 1099 C C . SER A 1 136 ? 27.908 -4.208 -46.690 1.00 62.69 136 SER A C 1
ATOM 1101 O O . SER A 1 136 ? 28.558 -3.183 -46.877 1.00 62.69 136 SER A O 1
ATOM 1103 N N . LYS A 1 137 ? 28.411 -5.442 -46.888 1.00 58.34 137 LYS A N 1
ATOM 1104 C CA . LYS A 1 137 ? 29.726 -5.772 -47.482 1.00 58.34 137 LYS A CA 1
ATOM 1105 C C . LYS A 1 137 ? 29.781 -7.224 -48.018 1.00 58.34 137 LYS A C 1
ATOM 1107 O O . LYS A 1 137 ? 29.049 -8.060 -47.490 1.00 58.34 137 LYS A O 1
ATOM 1112 N N . PRO A 1 138 ? 30.694 -7.543 -48.966 1.00 50.88 138 PRO A N 1
ATOM 1113 C CA . PRO A 1 138 ? 31.455 -6.618 -49.801 1.00 50.88 138 PRO A CA 1
ATOM 1114 C C . PRO A 1 138 ? 30.653 -6.225 -51.049 1.00 50.88 138 PRO A C 1
ATOM 1116 O O . PRO A 1 138 ? 29.981 -7.052 -51.664 1.00 50.88 138 PRO A O 1
ATOM 1119 N N . SER A 1 139 ? 30.735 -4.944 -51.406 1.00 52.69 139 SER A N 1
ATOM 1120 C CA . SER A 1 139 ? 30.310 -4.460 -52.719 1.00 52.69 139 SER A CA 1
ATOM 1121 C C . SER A 1 139 ? 31.263 -5.043 -53.754 1.00 52.69 139 SER A C 1
ATOM 1123 O O . SER A 1 139 ? 32.476 -4.890 -53.601 1.00 52.69 139 SER A O 1
ATOM 1125 N N . LYS A 1 140 ? 30.722 -5.733 -54.756 1.00 45.22 140 LYS A N 1
ATOM 1126 C CA . LYS A 1 140 ? 31.475 -6.076 -55.964 1.00 45.22 140 LYS A CA 1
ATOM 1127 C C . LYS A 1 140 ? 31.688 -4.826 -56.812 1.00 45.22 140 LYS A C 1
ATOM 1129 O O . LYS A 1 140 ? 30.843 -3.906 -56.690 1.00 45.22 140 LYS A O 1
#

Sequence (140 aa):
MVDKKTQIITLTVTSQSPFVSKAVSDAVIEKIQEYVTSYRTEKSRKDMDYYLQLYEEAKADYYKAQQKYASYVDANQGVVLQRVKTEQERLQNEMQLAYQLYNSCAQQLQMSRAKVQQETPVCVVMQPPVLPNRASKPSK